Protein AF-A0A2X2BN43-F1 (afdb_monomer_lite)

Structure (mmCIF, N/CA/C/O backbone):
data_AF-A0A2X2BN43-F1
#
_entry.id   AF-A0A2X2BN43-F1
#
loop_
_atom_site.group_PDB
_atom_site.id
_atom_site.type_symbol
_atom_site.label_atom_id
_atom_site.label_alt_id
_atom_site.label_comp_id
_atom_site.label_asym_id
_atom_site.label_entity_id
_atom_site.label_seq_id
_atom_site.pdbx_PDB_ins_code
_atom_site.Cartn_x
_atom_site.Cartn_y
_atom_site.Cartn_z
_atom_site.occupancy
_atom_site.B_iso_or_equiv
_atom_site.auth_seq_id
_atom_site.auth_comp_id
_atom_site.auth_asym_id
_atom_site.auth_atom_id
_atom_site.pdbx_PDB_model_num
ATOM 1 N N . MET A 1 1 ? 5.300 9.651 -0.712 1.00 74.06 1 MET A N 1
ATOM 2 C CA . MET A 1 1 ? 4.974 9.680 0.736 1.00 74.06 1 MET A CA 1
ATOM 3 C C . MET A 1 1 ? 3.682 10.470 1.025 1.00 74.06 1 MET A C 1
ATOM 5 O O . MET A 1 1 ? 3.646 11.265 1.950 1.00 74.06 1 MET A O 1
ATOM 9 N N . ASP A 1 2 ? 2.609 10.289 0.247 1.00 88.50 2 ASP A N 1
ATOM 10 C CA . ASP A 1 2 ? 1.347 11.030 0.458 1.00 88.50 2 ASP A CA 1
ATOM 11 C C . ASP A 1 2 ? 0.417 10.300 1.443 1.00 88.50 2 ASP A C 1
ATOM 13 O O . ASP A 1 2 ? 0.049 10.846 2.482 1.00 88.50 2 ASP A O 1
ATOM 17 N N . VAL A 1 3 ? 0.143 9.020 1.173 1.00 89.56 3 VAL A N 1
ATOM 18 C CA . VAL A 1 3 ? -0.730 8.171 2.002 1.00 89.56 3 VAL A CA 1
ATOM 19 C C . VAL A 1 3 ? -0.243 8.083 3.451 1.00 89.56 3 VAL A C 1
ATOM 21 O O . VAL A 1 3 ? -1.045 8.248 4.360 1.00 89.56 3 VAL A O 1
ATOM 24 N N . ALA A 1 4 ? 1.064 7.921 3.681 1.00 91.25 4 ALA A N 1
ATOM 25 C CA . ALA A 1 4 ? 1.635 7.865 5.031 1.00 91.25 4 ALA A CA 1
ATOM 26 C C . ALA A 1 4 ? 1.412 9.161 5.832 1.00 91.25 4 ALA A C 1
ATOM 28 O O . ALA A 1 4 ? 1.095 9.105 7.015 1.00 91.25 4 ALA A O 1
ATOM 29 N N . ARG A 1 5 ? 1.502 10.338 5.193 1.00 93.62 5 ARG A N 1
ATOM 30 C CA . ARG A 1 5 ? 1.230 11.619 5.871 1.00 93.62 5 ARG A CA 1
ATOM 31 C C . ARG A 1 5 ? -0.246 11.764 6.219 1.00 93.62 5 ARG A C 1
ATOM 33 O O . ARG A 1 5 ? -0.568 12.196 7.318 1.00 93.62 5 ARG A O 1
ATOM 40 N N . LYS A 1 6 ? -1.137 11.373 5.303 1.00 94.06 6 LYS A N 1
ATOM 41 C CA . LYS A 1 6 ? -2.586 11.361 5.555 1.00 94.06 6 LYS A CA 1
ATOM 42 C C . LYS A 1 6 ? -2.939 10.399 6.691 1.00 94.06 6 LYS A C 1
ATOM 44 O O . LYS A 1 6 ? -3.702 10.766 7.576 1.00 94.06 6 LYS A O 1
ATOM 49 N N . LEU A 1 7 ? -2.336 9.211 6.700 1.00 93.44 7 LEU A N 1
ATOM 50 C CA . LEU A 1 7 ? -2.513 8.214 7.754 1.00 93.44 7 LEU A CA 1
ATOM 51 C C . LEU A 1 7 ? -2.034 8.735 9.113 1.00 93.44 7 LEU A C 1
ATOM 53 O O . LEU A 1 7 ? -2.749 8.583 10.096 1.00 93.44 7 LEU A O 1
ATOM 57 N N . LEU A 1 8 ? -0.875 9.399 9.155 1.00 93.69 8 LEU A N 1
ATOM 58 C CA . LEU A 1 8 ? -0.346 10.004 10.377 1.00 93.69 8 LEU A CA 1
ATOM 59 C C . LEU A 1 8 ? -1.308 11.034 10.974 1.00 93.69 8 LEU A C 1
ATOM 61 O O . LEU A 1 8 ? -1.540 11.031 12.180 1.00 93.69 8 LEU A O 1
ATOM 65 N N . ILE A 1 9 ? -1.867 11.908 10.131 1.00 94.75 9 ILE A N 1
ATOM 66 C CA . ILE A 1 9 ? -2.846 12.909 10.567 1.00 94.75 9 ILE A CA 1
ATOM 67 C C . ILE A 1 9 ? -4.052 12.201 11.192 1.00 94.75 9 ILE A C 1
ATOM 69 O O . ILE A 1 9 ? -4.405 12.499 12.325 1.00 94.75 9 ILE A O 1
ATOM 73 N N . LEU A 1 10 ? -4.623 11.205 10.508 1.00 94.25 10 LEU A N 1
ATOM 74 C CA . LEU A 1 10 ? -5.768 10.447 11.026 1.00 94.25 10 LEU A CA 1
ATOM 75 C C . LEU A 1 10 ? -5.453 9.703 12.331 1.00 94.25 10 LEU A C 1
ATOM 77 O O . LEU A 1 10 ? -6.288 9.672 13.229 1.00 94.25 10 LEU A O 1
ATOM 81 N N . ALA A 1 11 ? -4.258 9.125 12.461 1.00 93.88 11 ALA A N 1
ATOM 82 C CA . ALA A 1 11 ? -3.847 8.434 13.679 1.00 93.88 11 ALA A CA 1
ATOM 83 C C . ALA A 1 11 ? -3.729 9.395 14.871 1.00 93.88 11 ALA A C 1
ATOM 85 O O . ALA A 1 11 ? -4.176 9.066 15.969 1.00 93.88 11 ALA A O 1
ATOM 86 N N . ARG A 1 12 ? -3.198 10.602 14.646 1.00 94.56 12 ARG A N 1
ATOM 87 C CA . ARG A 1 12 ? -3.125 11.651 15.673 1.00 94.56 12 ARG A CA 1
ATOM 88 C C . ARG A 1 12 ? -4.507 12.157 16.078 1.00 94.56 12 ARG A C 1
ATOM 90 O O . ARG A 1 12 ? -4.764 12.285 17.270 1.00 94.56 12 ARG A O 1
ATOM 97 N N . GLU A 1 13 ? -5.415 12.345 15.121 1.00 94.62 13 GLU A N 1
ATOM 98 C CA . GLU A 1 13 ? -6.819 12.692 15.404 1.00 94.62 13 GLU A CA 1
ATOM 99 C C . GLU A 1 13 ? -7.553 11.578 16.176 1.00 94.62 13 GLU A C 1
ATOM 101 O O . GLU A 1 13 ? -8.426 11.857 16.993 1.00 94.62 13 GLU A O 1
ATOM 106 N N . ALA A 1 14 ? -7.165 10.313 15.982 1.00 92.38 14 ALA A N 1
ATOM 107 C CA . ALA A 1 14 ? -7.662 9.173 16.755 1.00 92.38 14 ALA A CA 1
ATOM 108 C C . ALA A 1 14 ? -7.014 9.029 18.153 1.00 92.38 14 ALA A C 1
ATOM 110 O O . ALA A 1 14 ? -7.326 8.083 18.876 1.00 92.38 14 ALA A O 1
ATOM 111 N N . GLY A 1 15 ? -6.127 9.951 18.548 1.00 92.69 15 GLY A N 1
ATOM 112 C CA . GLY A 1 15 ? -5.488 9.985 19.867 1.00 92.69 15 GLY A CA 1
ATOM 113 C C . GLY A 1 15 ? -4.148 9.248 19.966 1.00 92.69 15 GLY A C 1
ATOM 114 O O . GLY A 1 15 ? -3.608 9.126 21.066 1.00 92.69 15 GLY A O 1
ATOM 115 N N . TYR A 1 16 ? -3.582 8.775 18.852 1.00 93.81 16 TYR A N 1
ATOM 116 C CA . TYR A 1 16 ? -2.277 8.111 18.845 1.00 93.81 16 TYR A CA 1
ATOM 117 C C . TYR A 1 16 ? -1.127 9.113 18.680 1.00 93.81 16 TYR A C 1
ATOM 119 O O . TYR A 1 16 ? -1.105 9.925 17.756 1.00 93.81 16 TYR A O 1
ATOM 127 N N . GLN A 1 17 ? -0.120 9.020 19.548 1.00 92.44 17 GLN A N 1
ATOM 128 C CA . GLN A 1 17 ? 1.114 9.803 19.444 1.00 92.44 17 GLN A CA 1
ATOM 129 C C . GLN A 1 17 ? 2.158 9.022 18.643 1.00 92.44 17 GLN A C 1
ATOM 131 O O . GLN A 1 17 ? 2.950 8.275 19.205 1.00 92.44 17 GLN A O 1
ATOM 136 N N . LEU A 1 18 ? 2.109 9.172 17.321 1.00 92.81 18 LEU A N 1
ATOM 137 C CA . LEU A 1 18 ? 3.027 8.528 16.379 1.00 92.81 18 LEU A CA 1
ATOM 138 C C . LEU A 1 18 ? 3.798 9.578 15.581 1.00 92.81 18 LEU A C 1
ATOM 140 O O . LEU A 1 18 ? 3.336 10.713 15.422 1.00 92.81 18 LEU A O 1
ATOM 144 N N . GLU A 1 19 ? 4.932 9.172 15.028 1.00 92.62 19 GLU A N 1
ATOM 145 C CA . GLU A 1 19 ? 5.722 9.887 14.031 1.00 92.62 19 GLU A CA 1
ATOM 146 C C . GLU A 1 19 ? 5.715 9.154 12.682 1.00 92.62 19 GLU A C 1
ATOM 148 O O . GLU A 1 19 ? 5.321 7.994 12.571 1.00 92.62 19 GLU A O 1
ATOM 153 N N . LEU A 1 20 ? 6.170 9.824 11.615 1.00 89.81 20 LEU A N 1
ATOM 154 C CA . LEU A 1 20 ? 6.273 9.197 10.285 1.00 89.81 20 LEU A CA 1
ATOM 155 C C . LEU A 1 20 ? 7.178 7.958 10.279 1.00 89.81 20 LEU A C 1
ATOM 157 O O . LEU A 1 20 ? 6.932 7.048 9.493 1.00 89.81 20 LEU A O 1
ATOM 161 N N . SER A 1 21 ? 8.208 7.931 11.128 1.00 91.88 21 SER A N 1
ATOM 162 C CA . SER A 1 21 ? 9.105 6.782 11.297 1.00 91.88 21 SER A CA 1
ATOM 163 C C . SER A 1 21 ? 8.418 5.560 11.902 1.00 91.88 21 SER A C 1
ATOM 165 O O . SER A 1 21 ? 8.923 4.455 11.740 1.00 91.88 21 SER A O 1
ATOM 167 N N . ASP A 1 22 ? 7.281 5.752 12.573 1.00 92.31 22 ASP A N 1
ATOM 168 C CA . ASP A 1 22 ? 6.520 4.675 13.212 1.00 92.31 22 ASP A CA 1
ATOM 169 C C . ASP A 1 22 ? 5.499 4.045 12.252 1.00 92.31 22 ASP A C 1
ATOM 171 O O . ASP A 1 22 ? 4.823 3.075 12.601 1.00 92.31 22 ASP A O 1
ATOM 175 N N . ILE A 1 23 ? 5.362 4.599 11.042 1.00 92.75 23 ILE A N 1
ATOM 176 C CA . ILE A 1 23 ? 4.478 4.076 10.005 1.00 92.75 23 ILE A CA 1
ATOM 177 C C . ILE A 1 23 ? 5.271 3.132 9.109 1.00 92.75 23 ILE A C 1
ATOM 179 O O . ILE A 1 23 ? 6.187 3.552 8.402 1.00 92.75 23 ILE A O 1
ATOM 183 N N . ASP A 1 24 ? 4.854 1.871 9.077 1.00 94.50 24 ASP A N 1
ATOM 184 C CA . ASP A 1 24 ? 5.398 0.889 8.146 1.00 94.50 24 ASP A CA 1
ATOM 185 C C . ASP A 1 24 ? 4.828 1.138 6.744 1.00 94.50 24 ASP A C 1
ATOM 187 O O . ASP A 1 24 ? 3.624 1.009 6.520 1.00 94.50 24 ASP A O 1
ATOM 191 N N . VAL A 1 25 ? 5.669 1.557 5.800 1.00 93.44 25 VAL A N 1
ATOM 192 C CA . VAL A 1 25 ? 5.251 1.886 4.431 1.00 93.44 25 VAL A CA 1
ATOM 193 C C . VAL A 1 25 ? 5.868 0.886 3.473 1.00 93.44 25 VAL A C 1
ATOM 195 O O . VAL A 1 25 ? 7.047 0.986 3.142 1.00 93.44 25 VAL A O 1
ATOM 198 N N . GLU A 1 26 ? 5.044 -0.027 2.970 1.00 93.06 26 GLU A N 1
ATOM 199 C CA . GLU A 1 26 ? 5.426 -0.949 1.911 1.00 93.06 26 GLU A CA 1
ATOM 200 C C . GLU A 1 26 ? 5.570 -0.179 0.586 1.00 93.06 26 GLU A C 1
ATOM 202 O O . GLU A 1 26 ? 4.597 0.419 0.106 1.00 93.06 26 GLU A O 1
ATOM 207 N N . PRO A 1 27 ? 6.765 -0.162 -0.031 1.00 89.31 27 PRO A N 1
ATOM 208 C CA . PRO A 1 27 ? 6.951 0.454 -1.334 1.00 89.31 27 PRO A CA 1
ATOM 209 C C . PRO A 1 27 ? 6.139 -0.277 -2.408 1.00 89.31 27 PRO A C 1
ATOM 211 O O . PRO A 1 27 ? 6.117 -1.502 -2.468 1.00 89.31 27 PRO A O 1
ATOM 214 N N . VAL A 1 28 ? 5.504 0.485 -3.301 1.00 88.31 28 VAL A N 1
ATOM 215 C CA . VAL A 1 28 ? 4.776 -0.085 -4.452 1.00 88.31 28 VAL A CA 1
ATOM 216 C C . VAL A 1 28 ? 5.735 -0.761 -5.435 1.00 88.31 28 VAL A C 1
ATOM 218 O O . VAL A 1 28 ? 5.388 -1.762 -6.057 1.00 88.31 28 VAL A O 1
ATOM 221 N N . LEU A 1 29 ? 6.934 -0.195 -5.574 1.00 88.94 29 LEU A N 1
ATOM 222 C CA . LEU A 1 29 ? 7.984 -0.709 -6.442 1.00 88.94 29 LEU A CA 1
ATOM 223 C C . LEU A 1 29 ? 8.864 -1.690 -5.655 1.00 88.94 29 LEU A C 1
ATOM 225 O O . LEU A 1 29 ? 9.161 -1.422 -4.488 1.00 88.94 29 LEU A O 1
ATOM 229 N N . PRO A 1 30 ? 9.299 -2.801 -6.271 1.00 86.75 30 PRO A N 1
ATOM 230 C CA . PRO A 1 30 ? 10.194 -3.746 -5.620 1.00 86.75 30 PRO A CA 1
ATOM 231 C C . PRO A 1 30 ? 11.530 -3.078 -5.275 1.00 86.75 30 PRO A C 1
ATOM 233 O O . PRO A 1 30 ? 11.973 -2.148 -5.946 1.00 86.75 30 PRO A O 1
ATOM 236 N N . SER A 1 31 ? 12.206 -3.577 -4.241 1.00 86.06 31 SER A N 1
ATOM 237 C CA . SER A 1 31 ? 13.498 -3.038 -3.786 1.00 86.06 31 SER A CA 1
ATOM 238 C C . SER A 1 31 ? 14.620 -3.158 -4.823 1.00 86.06 31 SER A C 1
ATOM 240 O O . SER A 1 31 ? 15.619 -2.452 -4.724 1.00 86.06 31 SER A O 1
ATOM 242 N N . SER A 1 32 ? 14.459 -4.037 -5.814 1.00 87.06 32 SER A N 1
ATOM 243 C CA . SER A 1 32 ? 15.355 -4.203 -6.961 1.00 87.06 32 SER A CA 1
ATOM 244 C C . SER A 1 32 ? 15.208 -3.106 -8.020 1.00 87.06 32 SER A C 1
ATOM 246 O O . SER A 1 32 ? 16.054 -3.011 -8.907 1.00 87.06 32 SER A O 1
ATOM 248 N N . PHE A 1 33 ? 14.151 -2.290 -7.957 1.00 89.88 33 PHE A N 1
ATOM 249 C CA . PHE A 1 33 ? 13.893 -1.253 -8.947 1.00 89.88 33 PHE A CA 1
ATOM 250 C C . PHE A 1 33 ? 14.712 0.010 -8.679 1.00 89.88 33 PHE A C 1
ATOM 252 O O . PHE A 1 33 ? 14.615 0.626 -7.616 1.00 89.88 33 PHE A O 1
ATOM 259 N N . ASP A 1 34 ? 15.464 0.452 -9.684 1.00 88.44 34 ASP A N 1
ATOM 260 C CA . ASP A 1 34 ? 16.191 1.715 -9.618 1.00 88.44 34 ASP A CA 1
ATOM 261 C C . ASP A 1 34 ? 15.258 2.914 -9.859 1.00 88.44 34 ASP A C 1
ATOM 263 O O . ASP A 1 34 ? 14.912 3.265 -10.994 1.00 88.44 34 ASP A O 1
ATOM 267 N N . SER A 1 35 ? 14.884 3.581 -8.767 1.00 86.38 35 SER A N 1
ATOM 268 C CA . SER A 1 35 ? 14.066 4.795 -8.780 1.00 86.38 35 SER A CA 1
ATOM 269 C C . SER A 1 35 ? 14.877 6.099 -8.828 1.00 86.38 35 SER A C 1
ATOM 271 O O . SER A 1 35 ? 14.316 7.160 -8.560 1.00 86.38 35 SER A O 1
ATOM 273 N N . THR A 1 36 ? 16.187 6.050 -9.087 1.00 89.56 36 THR A N 1
ATOM 274 C CA . THR A 1 36 ? 17.058 7.238 -9.092 1.00 89.56 36 THR A CA 1
ATOM 275 C C . THR A 1 36 ? 17.095 7.945 -10.454 1.00 89.56 36 THR A C 1
ATOM 277 O O . THR A 1 36 ? 16.635 7.419 -11.466 1.00 89.56 36 THR A O 1
ATOM 280 N N . GLY A 1 37 ? 17.646 9.159 -10.503 1.00 91.00 37 GLY A N 1
ATOM 281 C CA . GLY A 1 37 ? 17.762 9.938 -11.739 1.00 91.00 37 GLY A CA 1
ATOM 282 C C . GLY A 1 37 ? 16.569 10.858 -12.004 1.00 91.00 37 GLY A C 1
ATOM 283 O O . GLY A 1 37 ? 15.865 11.269 -11.081 1.00 91.00 37 GLY A O 1
ATOM 284 N N . ASP A 1 38 ? 16.394 11.239 -13.266 1.00 93.75 38 ASP A N 1
ATOM 285 C CA . ASP A 1 38 ? 15.346 12.150 -13.715 1.00 93.75 38 ASP A CA 1
ATOM 286 C C . ASP A 1 38 ? 14.044 11.413 -14.088 1.00 93.75 38 ASP A C 1
ATOM 288 O O . ASP A 1 38 ? 13.978 10.182 -14.156 1.00 93.75 38 ASP A O 1
ATOM 292 N N . VAL A 1 39 ? 12.984 12.188 -14.324 1.00 93.00 39 VAL A N 1
ATOM 293 C CA . VAL A 1 39 ? 11.634 11.663 -14.576 1.00 93.00 39 VAL A CA 1
ATOM 294 C C . VAL A 1 39 ? 11.579 10.800 -15.837 1.00 93.00 39 VAL A C 1
ATOM 296 O O . VAL A 1 39 ? 10.905 9.772 -15.827 1.00 93.00 39 VAL A O 1
ATOM 299 N N . GLU A 1 40 ? 12.277 11.178 -16.909 1.00 94.69 40 GLU A N 1
ATOM 300 C CA . GLU A 1 40 ? 12.237 10.437 -18.172 1.00 94.69 40 GLU A CA 1
ATOM 301 C C . GLU A 1 40 ? 12.893 9.066 -18.008 1.00 94.69 40 GLU A C 1
ATOM 303 O O . GLU A 1 40 ? 12.303 8.036 -18.343 1.00 94.69 40 GLU A O 1
ATOM 308 N N . SER A 1 41 ? 14.074 9.039 -17.391 1.00 93.12 41 SER A N 1
ATOM 309 C CA . SER A 1 41 ? 14.786 7.800 -17.082 1.00 93.12 41 SER A CA 1
ATOM 310 C C . SER A 1 41 ? 13.970 6.869 -16.178 1.00 93.12 41 SER A C 1
ATOM 312 O O . SER A 1 41 ? 13.942 5.660 -16.408 1.00 93.12 41 SER A O 1
ATOM 314 N N . PHE A 1 42 ? 13.272 7.417 -15.179 1.00 93.00 42 PHE A N 1
ATOM 315 C CA . PHE A 1 42 ? 12.368 6.652 -14.319 1.00 93.00 42 PHE A CA 1
ATOM 316 C C . PHE A 1 42 ? 11.215 6.021 -15.115 1.00 93.00 42 PHE A C 1
ATOM 318 O O . PHE A 1 42 ? 10.982 4.816 -15.008 1.00 93.00 42 PHE A O 1
ATOM 325 N N . LEU A 1 43 ? 10.522 6.811 -15.944 1.00 92.44 43 LEU A N 1
ATOM 326 C CA . LEU A 1 43 ? 9.394 6.333 -16.752 1.00 92.44 43 LEU A CA 1
ATOM 327 C C . LEU A 1 43 ? 9.822 5.266 -17.767 1.00 92.44 43 LEU A C 1
ATOM 329 O O . LEU A 1 43 ? 9.102 4.292 -17.958 1.00 92.44 43 LEU A O 1
ATOM 333 N N . ASN A 1 44 ? 11.013 5.400 -18.354 1.00 93.31 44 ASN A N 1
ATOM 334 C CA . ASN A 1 44 ? 11.562 4.413 -19.284 1.00 93.31 44 ASN A CA 1
ATOM 335 C C . ASN A 1 44 ? 11.895 3.068 -18.615 1.00 93.31 44 ASN A C 1
ATOM 337 O O . ASN A 1 44 ? 11.937 2.043 -19.295 1.00 93.31 44 ASN A O 1
ATOM 341 N N . ARG A 1 45 ? 12.131 3.047 -17.295 1.00 92.31 45 ARG A N 1
ATOM 342 C CA . ARG A 1 45 ? 12.392 1.811 -16.542 1.00 92.31 45 ARG A CA 1
ATOM 343 C C . ARG A 1 45 ? 11.135 1.157 -15.988 1.00 92.31 45 ARG A C 1
ATOM 345 O O . ARG A 1 45 ? 11.165 -0.052 -15.795 1.00 92.31 45 ARG A O 1
ATOM 352 N N . LEU A 1 46 ? 10.045 1.897 -15.762 1.00 91.25 46 LEU A N 1
ATOM 353 C CA . LEU A 1 46 ? 8.793 1.342 -15.219 1.00 91.25 46 LEU A CA 1
ATOM 354 C C . LEU A 1 46 ? 8.324 0.039 -15.898 1.00 91.25 46 LEU A C 1
ATOM 356 O O . LEU A 1 46 ? 7.978 -0.883 -15.161 1.00 91.25 46 LEU A O 1
ATOM 360 N N . PRO A 1 47 ? 8.416 -0.126 -17.236 1.00 92.62 47 PRO A N 1
ATOM 361 C CA . PRO A 1 47 ? 8.022 -1.376 -17.888 1.00 92.62 47 PRO A CA 1
ATOM 362 C C . PRO A 1 47 ? 8.743 -2.635 -17.384 1.00 92.62 47 PRO A C 1
ATOM 364 O O . PRO A 1 47 ? 8.256 -3.746 -17.564 1.00 92.62 47 PRO A O 1
ATOM 367 N N . GLN A 1 48 ? 9.902 -2.488 -16.735 1.00 90.81 48 GLN A N 1
ATOM 368 C CA . GLN A 1 48 ? 10.661 -3.606 -16.168 1.00 90.81 48 GLN A CA 1
ATOM 369 C C . GLN A 1 48 ? 9.949 -4.273 -14.986 1.00 90.81 48 GLN A C 1
ATOM 371 O O . GLN A 1 48 ? 10.220 -5.436 -14.703 1.00 90.81 48 GLN A O 1
ATOM 376 N N . VAL A 1 49 ? 9.056 -3.555 -14.296 1.00 89.94 49 VAL A N 1
ATOM 377 C CA . VAL A 1 49 ? 8.307 -4.074 -13.138 1.00 89.94 49 VAL A CA 1
ATOM 378 C C . VAL A 1 49 ? 6.836 -4.341 -13.446 1.00 89.94 49 VAL A C 1
ATOM 380 O O . VAL A 1 49 ? 6.142 -4.913 -12.604 1.00 89.94 49 VAL A O 1
ATOM 383 N N . ASP A 1 50 ? 6.370 -3.988 -14.649 1.00 91.00 50 ASP A N 1
ATOM 384 C CA . ASP A 1 50 ? 4.989 -4.223 -15.081 1.00 91.00 50 ASP A CA 1
ATOM 385 C C . ASP A 1 50 ? 4.646 -5.715 -15.021 1.00 91.00 50 ASP A C 1
ATOM 387 O O . ASP A 1 50 ? 3.620 -6.080 -14.465 1.00 91.00 50 ASP A O 1
ATOM 391 N N . VAL A 1 51 ? 5.551 -6.596 -15.465 1.00 89.62 51 VAL A N 1
ATOM 392 C CA . VAL A 1 51 ? 5.321 -8.054 -15.473 1.00 89.62 51 VAL A CA 1
ATOM 393 C C . VAL A 1 51 ? 5.052 -8.612 -14.069 1.00 89.62 51 VAL A C 1
ATOM 395 O O . VAL A 1 51 ? 4.139 -9.417 -13.882 1.00 89.62 51 VAL A O 1
ATOM 398 N N . GLU A 1 52 ? 5.826 -8.194 -13.063 1.00 88.50 52 GLU A N 1
ATOM 399 C CA . GLU A 1 52 ? 5.614 -8.640 -11.678 1.00 88.50 52 GLU A CA 1
ATOM 400 C C . GLU A 1 52 ? 4.320 -8.07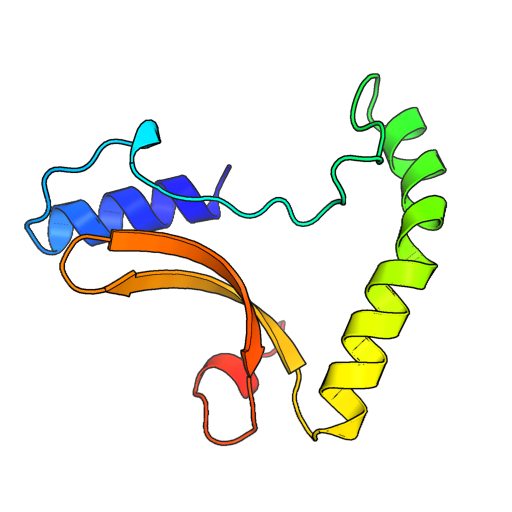0 -11.094 1.00 88.50 52 GLU A C 1
ATOM 402 O O . GLU A 1 52 ? 3.617 -8.745 -10.336 1.00 88.50 52 GLU A O 1
ATOM 407 N N . PHE A 1 53 ? 4.000 -6.820 -11.427 1.00 91.75 53 PHE A N 1
ATOM 408 C CA . PHE A 1 53 ? 2.798 -6.170 -10.928 1.00 91.75 53 PHE A CA 1
ATOM 409 C C . PHE A 1 53 ? 1.532 -6.747 -11.571 1.00 91.75 53 PHE A C 1
ATOM 411 O O . PHE A 1 53 ? 0.560 -7.023 -10.867 1.00 91.75 53 PHE A O 1
ATOM 418 N N . ASP A 1 54 ? 1.565 -7.014 -12.874 1.00 92.88 54 ASP A N 1
ATOM 419 C CA . ASP A 1 54 ? 0.491 -7.662 -13.621 1.00 92.88 54 ASP A CA 1
ATOM 420 C C . ASP A 1 54 ? 0.228 -9.068 -13.086 1.00 92.88 54 ASP A C 1
ATOM 422 O O . ASP A 1 54 ? -0.925 -9.416 -12.835 1.00 92.88 54 ASP A O 1
ATOM 426 N N . ALA A 1 55 ? 1.274 -9.841 -12.775 1.00 92.88 55 ALA A N 1
ATOM 427 C CA . ALA A 1 55 ? 1.115 -11.145 -12.134 1.00 92.88 55 ALA A CA 1
ATOM 428 C C . ALA A 1 55 ? 0.366 -11.050 -10.787 1.00 92.88 55 ALA A C 1
ATOM 430 O O . ALA A 1 55 ? -0.537 -11.849 -10.524 1.00 92.88 55 ALA A O 1
ATOM 431 N N . LYS A 1 56 ? 0.674 -10.042 -9.954 1.00 92.06 56 LYS A N 1
ATOM 432 C CA . LYS A 1 56 ? -0.057 -9.788 -8.694 1.00 92.06 56 LYS A CA 1
ATOM 433 C C . LYS A 1 56 ? -1.519 -9.410 -8.948 1.00 92.06 56 LYS A C 1
ATOM 435 O O . LYS A 1 56 ? -2.409 -9.814 -8.194 1.00 92.06 56 LYS A O 1
ATOM 440 N N . VAL A 1 57 ? -1.785 -8.618 -9.988 1.00 93.44 57 VAL A N 1
ATOM 441 C CA . VAL A 1 57 ? -3.148 -8.228 -10.374 1.00 93.44 57 VAL A CA 1
ATOM 442 C C . VAL A 1 57 ? -3.936 -9.446 -10.849 1.00 93.44 57 VAL A C 1
ATOM 444 O O . VAL A 1 57 ? -5.060 -9.656 -10.390 1.00 93.44 57 VAL A O 1
ATOM 447 N N . GLU A 1 58 ? -3.355 -10.272 -11.715 1.00 95.56 58 GLU A N 1
ATOM 448 C CA . GLU A 1 58 ? -3.972 -11.501 -12.209 1.00 95.56 58 GLU A CA 1
ATOM 449 C C . GLU A 1 58 ? -4.265 -12.491 -11.076 1.00 95.56 58 GLU A C 1
ATOM 451 O O . GLU A 1 58 ? -5.342 -13.088 -11.036 1.00 95.56 58 GLU A O 1
ATOM 456 N N . GLU A 1 59 ? -3.345 -12.657 -10.122 1.00 95.44 59 GLU A N 1
ATOM 457 C CA . GLU A 1 59 ? -3.554 -13.507 -8.946 1.00 95.44 59 GLU A CA 1
ATOM 458 C C . GLU A 1 59 ? -4.741 -13.029 -8.097 1.00 95.44 59 GLU A C 1
ATOM 460 O O . GLU A 1 59 ? -5.606 -13.826 -7.711 1.00 95.44 59 GLU A O 1
ATOM 465 N N . ALA A 1 60 ? -4.841 -11.718 -7.860 1.00 94.06 60 ALA A N 1
ATOM 466 C CA . ALA A 1 60 ? -5.984 -11.143 -7.163 1.00 94.06 60 ALA A CA 1
ATOM 467 C C . ALA A 1 60 ? -7.289 -11.386 -7.939 1.00 94.06 60 ALA A C 1
ATOM 469 O O . ALA A 1 60 ? -8.282 -11.825 -7.354 1.00 94.06 60 ALA A O 1
ATOM 470 N N . GLN A 1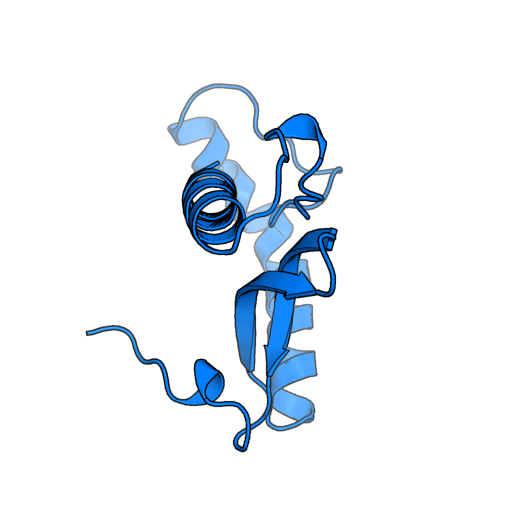 61 ? -7.281 -11.189 -9.260 1.00 93.38 61 GLN A N 1
ATOM 471 C CA . GLN A 1 61 ? -8.452 -11.398 -10.113 1.00 93.38 61 GLN A CA 1
ATOM 472 C C . GLN A 1 61 ? -8.921 -12.856 -10.132 1.00 93.38 61 GLN A C 1
ATOM 474 O O . GLN A 1 61 ? -10.127 -13.097 -10.062 1.00 93.38 61 GLN A O 1
ATOM 479 N N . LYS A 1 62 ? -8.000 -13.833 -10.139 1.00 95.56 62 LYS A N 1
ATOM 480 C CA . LYS A 1 62 ? -8.329 -15.269 -10.010 1.00 95.56 62 LYS A CA 1
ATOM 481 C C . LYS A 1 62 ? -9.122 -15.570 -8.736 1.00 95.56 62 LYS A C 1
ATOM 483 O O . LYS A 1 62 ? -9.941 -16.483 -8.724 1.00 95.56 62 LYS A O 1
ATOM 488 N N . SER A 1 63 ? -8.917 -14.772 -7.690 1.00 94.00 63 SER A N 1
ATOM 489 C CA . SER A 1 63 ? -9.633 -14.864 -6.414 1.00 94.00 63 SER A CA 1
ATOM 490 C C . SER A 1 63 ? -10.838 -13.917 -6.309 1.00 94.00 63 SER A C 1
ATOM 492 O O . SER A 1 63 ? -11.336 -13.701 -5.206 1.00 94.00 63 SER A O 1
ATOM 494 N N . ALA A 1 64 ? -11.296 -13.322 -7.419 1.00 94.44 64 ALA A N 1
ATOM 495 C CA . ALA A 1 64 ? -12.330 -12.281 -7.450 1.00 94.44 64 ALA A CA 1
ATOM 496 C C . ALA A 1 64 ? -12.013 -11.065 -6.550 1.00 94.44 64 ALA A C 1
ATOM 498 O O . ALA A 1 64 ? -12.908 -10.443 -5.972 1.00 94.44 64 ALA A O 1
ATOM 499 N N . LYS A 1 65 ? -10.725 -10.723 -6.435 1.00 96.06 65 LYS A N 1
ATOM 500 C CA . LYS A 1 65 ? -10.202 -9.596 -5.656 1.00 96.06 65 LYS A CA 1
ATOM 501 C C . LYS A 1 65 ? -9.588 -8.530 -6.554 1.00 96.06 65 LYS A C 1
ATOM 503 O O . LYS A 1 65 ? -9.272 -8.763 -7.719 1.00 96.06 65 LYS A O 1
ATOM 508 N N . VAL A 1 66 ? -9.385 -7.348 -5.985 1.00 94.25 66 VAL A N 1
ATOM 509 C CA . VAL A 1 66 ? -8.680 -6.230 -6.621 1.00 94.25 66 VAL A CA 1
ATOM 510 C C . VAL A 1 66 ? -7.596 -5.698 -5.698 1.00 94.25 66 VAL A C 1
ATOM 512 O O . VAL A 1 66 ? -7.768 -5.680 -4.481 1.00 94.25 66 VAL A O 1
ATOM 515 N N . LEU A 1 67 ? -6.485 -5.236 -6.271 1.00 94.75 67 LEU A N 1
ATOM 516 C CA . LEU A 1 67 ? -5.418 -4.613 -5.493 1.00 94.75 67 LEU A CA 1
ATOM 517 C C . LEU A 1 67 ? -5.776 -3.168 -5.128 1.00 94.75 67 LEU A C 1
ATOM 519 O O . LEU A 1 67 ? -6.291 -2.399 -5.950 1.00 94.75 67 LEU A O 1
ATOM 523 N N . ARG A 1 68 ? -5.501 -2.791 -3.881 1.00 94.00 68 ARG A N 1
ATOM 524 C CA . ARG A 1 68 ? -5.672 -1.440 -3.341 1.00 94.00 68 ARG A CA 1
ATOM 525 C C . ARG A 1 68 ? -4.459 -1.064 -2.511 1.00 94.00 68 ARG A C 1
ATOM 527 O O . ARG A 1 68 ? -3.987 -1.868 -1.719 1.00 94.00 68 ARG A O 1
ATOM 534 N N . TYR A 1 69 ? -3.987 0.167 -2.670 1.00 93.62 69 TYR A N 1
ATOM 535 C CA . TYR A 1 69 ? -2.949 0.727 -1.812 1.00 93.62 69 TYR A CA 1
ATOM 5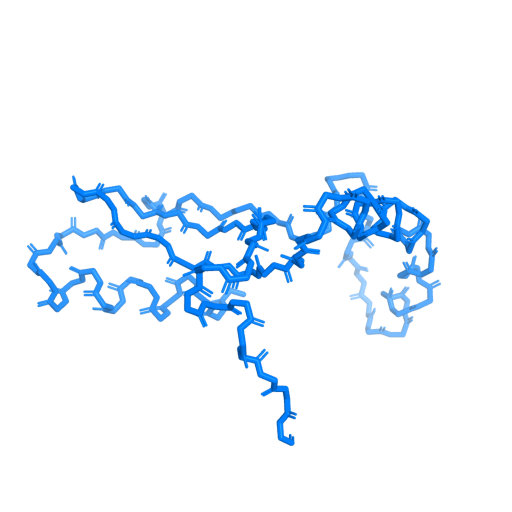36 C C . TYR A 1 69 ? -3.619 1.458 -0.649 1.00 93.62 69 TYR A C 1
ATOM 538 O O . TYR A 1 69 ? -4.271 2.484 -0.856 1.00 93.62 69 TYR A O 1
ATOM 546 N N . VAL A 1 70 ? -3.538 0.879 0.546 1.00 93.62 70 VAL A N 1
ATOM 547 C CA . VAL A 1 70 ? -4.372 1.244 1.698 1.00 93.62 70 VAL A CA 1
ATOM 548 C C . VAL A 1 70 ? -3.520 1.667 2.883 1.00 93.62 70 VAL A C 1
ATOM 550 O O . VAL A 1 70 ? -2.438 1.128 3.092 1.00 93.62 70 VAL A O 1
ATOM 553 N N . GLY A 1 71 ? -4.023 2.626 3.661 1.00 93.81 71 GLY A N 1
ATOM 554 C CA . GLY A 1 71 ? -3.509 2.947 4.990 1.00 93.81 71 GLY A CA 1
ATOM 555 C C . GLY A 1 71 ? -4.366 2.272 6.058 1.00 93.81 71 GLY A C 1
ATOM 556 O O . GLY A 1 71 ? -5.592 2.324 5.983 1.00 93.81 71 GLY A O 1
ATOM 557 N N . ILE A 1 72 ? -3.727 1.637 7.033 1.00 93.56 72 ILE A N 1
ATOM 558 C CA . ILE A 1 72 ? -4.352 0.840 8.090 1.00 93.56 72 ILE A CA 1
ATOM 559 C C . ILE A 1 72 ? -3.891 1.394 9.429 1.00 93.56 72 ILE A C 1
ATOM 561 O O . ILE A 1 72 ? -2.697 1.614 9.623 1.00 93.56 72 ILE A O 1
ATOM 565 N N . ILE A 1 73 ? -4.833 1.571 10.351 1.00 93.38 73 ILE A N 1
ATOM 566 C CA . ILE A 1 73 ? -4.571 1.875 11.757 1.00 93.38 73 ILE A CA 1
ATOM 567 C C . ILE A 1 73 ? -5.170 0.723 12.559 1.00 93.38 73 ILE A C 1
ATOM 569 O O . ILE A 1 73 ? -6.374 0.491 12.485 1.00 93.38 73 ILE A O 1
ATOM 573 N N . ASN A 1 74 ? -4.343 -0.010 13.299 1.00 91.88 74 ASN A N 1
ATOM 574 C CA . ASN A 1 74 ? -4.795 -1.095 14.164 1.00 91.88 74 ASN A CA 1
ATOM 575 C C . ASN A 1 74 ? -4.134 -0.976 15.538 1.00 91.88 74 ASN A C 1
ATOM 577 O O . ASN A 1 74 ? -2.931 -1.200 15.655 1.00 91.88 74 ASN A O 1
ATOM 581 N N . GLU A 1 75 ? -4.909 -0.588 16.555 1.00 87.75 75 GLU A N 1
ATOM 582 C CA . GLU A 1 75 ? -4.449 -0.460 17.949 1.00 87.75 75 GLU A CA 1
ATOM 583 C C . GLU A 1 75 ? -3.129 0.329 18.093 1.00 87.75 75 GLU A C 1
ATOM 585 O O . GLU A 1 75 ? -2.219 -0.056 18.822 1.00 87.75 75 GLU A O 1
ATOM 590 N N . GLY A 1 76 ? -2.997 1.435 17.354 1.00 85.00 76 GLY A N 1
ATOM 591 C CA . GLY A 1 76 ? -1.796 2.280 17.364 1.00 85.00 76 GLY A CA 1
ATOM 592 C C . GLY A 1 76 ? -0.669 1.831 16.429 1.00 85.00 76 GLY A C 1
ATOM 593 O O . GLY A 1 76 ? 0.341 2.520 16.337 1.00 85.00 76 GLY A O 1
ATOM 594 N N . LYS A 1 77 ? -0.832 0.735 15.679 1.00 91.50 77 LYS A N 1
ATOM 595 C CA . LYS A 1 77 ? 0.071 0.363 14.580 1.00 91.50 77 LYS A CA 1
ATOM 596 C C . LYS A 1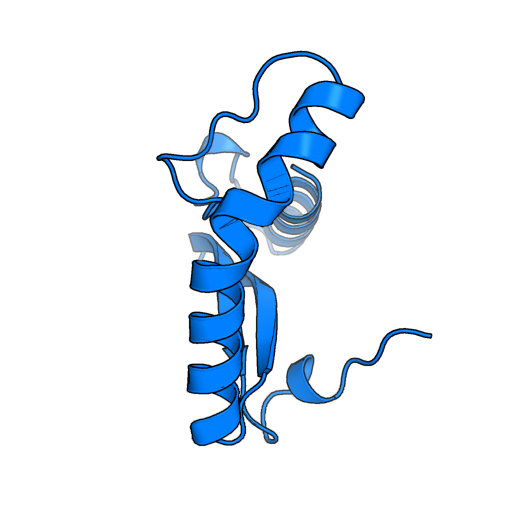 77 ? -0.447 0.914 13.261 1.00 91.50 77 LYS A C 1
ATOM 598 O O . LYS A 1 77 ? -1.563 0.594 12.852 1.00 91.50 77 LYS A O 1
ATOM 603 N N . CYS A 1 78 ? 0.378 1.712 12.592 1.00 94.44 78 CYS A N 1
ATOM 604 C CA . CYS A 1 78 ? 0.067 2.284 11.289 1.00 94.44 78 CYS A CA 1
ATOM 605 C C . CYS A 1 78 ? 0.858 1.576 10.188 1.00 94.44 78 CYS A C 1
ATOM 607 O O . CYS A 1 78 ? 2.080 1.484 10.269 1.00 94.44 78 CYS A O 1
ATOM 609 N N . GLN A 1 79 ? 0.165 1.107 9.150 1.00 95.38 79 GLN A N 1
ATOM 610 C CA . GLN A 1 79 ? 0.789 0.473 7.989 1.00 95.38 79 GLN A CA 1
ATOM 611 C C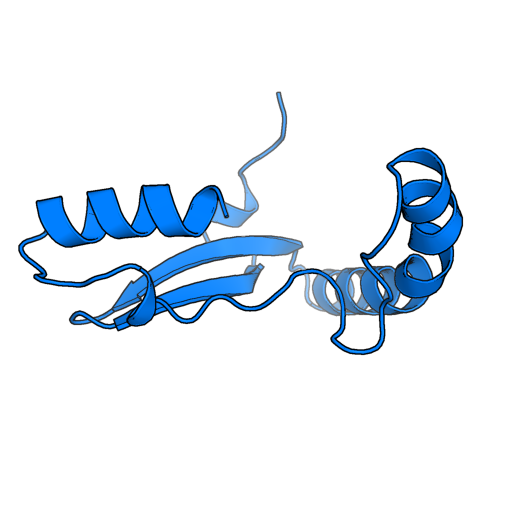 . GLN A 1 79 ? 0.178 1.000 6.692 1.00 95.38 79 GLN A C 1
ATOM 613 O O . GLN A 1 79 ? -1.034 1.183 6.599 1.00 95.38 79 GLN A O 1
ATOM 618 N N . VAL A 1 80 ? 1.002 1.205 5.672 1.00 95.12 80 VAL A N 1
ATOM 619 C CA . VAL A 1 80 ? 0.572 1.456 4.300 1.00 95.12 80 VAL A CA 1
ATOM 620 C C . VAL A 1 80 ? 1.040 0.295 3.438 1.00 95.12 80 VAL A C 1
ATOM 622 O O . VAL A 1 80 ? 2.234 0.024 3.399 1.00 95.12 80 VAL A O 1
ATOM 625 N N . LYS A 1 81 ? 0.118 -0.388 2.754 1.00 94.69 81 LYS A N 1
ATOM 626 C CA . LYS A 1 81 ? 0.462 -1.548 1.921 1.00 94.69 81 LYS A CA 1
ATOM 627 C C . LYS A 1 81 ? -0.493 -1.801 0.770 1.00 94.69 81 LYS A C 1
ATOM 629 O O . LYS A 1 81 ? -1.593 -1.247 0.719 1.00 94.69 81 LYS A O 1
ATOM 634 N N . ILE A 1 82 ? -0.075 -2.674 -0.144 1.00 94.12 82 ILE A N 1
ATOM 635 C CA . ILE A 1 82 ? -0.949 -3.229 -1.175 1.00 94.12 82 ILE A CA 1
ATOM 636 C C . ILE A 1 82 ? -1.757 -4.378 -0.561 1.00 94.12 82 ILE A C 1
ATOM 638 O O . ILE A 1 82 ? -1.208 -5.322 -0.002 1.00 94.12 82 ILE A O 1
ATOM 642 N N . MET A 1 83 ? -3.081 -4.311 -0.673 1.00 94.75 83 MET A N 1
ATOM 643 C CA . MET A 1 83 ? -3.993 -5.369 -0.246 1.00 94.75 83 MET A CA 1
ATOM 644 C C . MET A 1 83 ? -4.876 -5.831 -1.396 1.00 94.75 83 MET A C 1
ATOM 646 O O . MET A 1 83 ? -5.425 -5.013 -2.133 1.00 94.75 83 MET A O 1
ATOM 650 N N . ALA A 1 84 ? -5.055 -7.147 -1.504 1.00 95.50 84 ALA A N 1
ATOM 651 C CA . ALA A 1 84 ? -6.097 -7.744 -2.325 1.00 95.50 84 ALA A CA 1
ATOM 652 C C . ALA A 1 84 ? -7.408 -7.764 -1.529 1.00 95.50 84 ALA A C 1
ATOM 654 O O . ALA A 1 84 ? -7.535 -8.509 -0.555 1.00 95.50 84 ALA A O 1
ATOM 655 N N . VAL A 1 85 ? -8.373 -6.952 -1.946 1.00 95.31 85 VAL A N 1
ATOM 656 C CA . VAL A 1 85 ? -9.689 -6.837 -1.303 1.00 95.31 85 VAL A CA 1
ATOM 657 C C . VAL A 1 85 ? -10.752 -7.527 -2.154 1.00 95.31 85 VAL A C 1
ATOM 659 O O . VAL A 1 85 ? -10.660 -7.492 -3.381 1.00 95.31 85 VAL A O 1
ATOM 662 N N . ASP A 1 86 ? -11.730 -8.179 -1.526 1.00 95.38 86 ASP A N 1
ATOM 663 C CA . ASP A 1 86 ? -12.846 -8.856 -2.208 1.00 95.38 86 ASP A CA 1
ATOM 664 C C . ASP A 1 86 ? -14.109 -7.984 -2.267 1.00 95.38 86 ASP A C 1
ATOM 666 O O . ASP A 1 86 ? -14.148 -6.892 -1.710 1.00 95.38 86 ASP A O 1
ATOM 6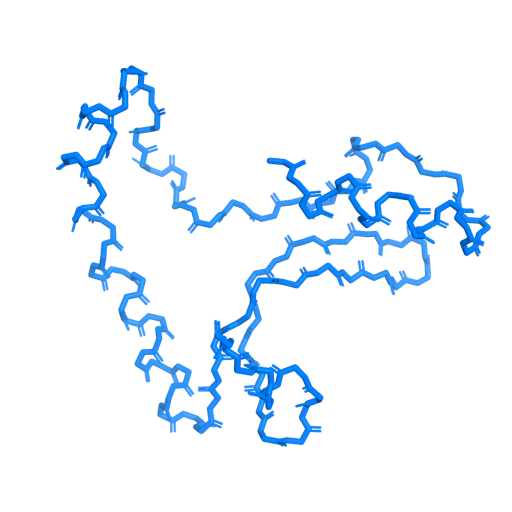70 N N . ALA A 1 87 ? -15.156 -8.459 -2.944 1.00 93.62 87 ALA A N 1
ATOM 671 C CA . ALA A 1 87 ? -16.387 -7.701 -3.176 1.00 93.62 87 ALA A CA 1
ATOM 672 C C . ALA A 1 87 ? -17.159 -7.273 -1.906 1.00 93.62 87 ALA A C 1
ATOM 674 O O . ALA A 1 87 ? -18.014 -6.381 -2.002 1.00 93.62 87 ALA A O 1
ATOM 675 N N . ASN A 1 88 ? -16.887 -7.888 -0.749 1.00 94.19 88 ASN A N 1
ATOM 676 C CA . ASN A 1 88 ? -17.481 -7.511 0.536 1.00 94.19 88 ASN A CA 1
ATOM 677 C C . ASN A 1 88 ? -16.716 -6.371 1.219 1.00 94.19 88 ASN A C 1
ATOM 679 O O . ASN A 1 88 ? -17.280 -5.696 2.080 1.00 94.19 88 ASN A O 1
ATOM 683 N N . ASP A 1 89 ? -15.466 -6.124 0.829 1.00 93.50 89 ASP A N 1
ATOM 684 C CA . ASP A 1 89 ? -14.687 -5.003 1.335 1.00 93.50 89 ASP A CA 1
ATOM 685 C C . ASP A 1 89 ? -15.180 -3.677 0.711 1.00 93.50 89 ASP A C 1
ATOM 687 O O . ASP A 1 89 ? -15.300 -3.569 -0.519 1.00 93.50 89 ASP A O 1
ATOM 691 N N . PRO A 1 90 ? -15.448 -2.626 1.512 1.00 91.62 90 PRO A N 1
ATOM 692 C CA . PRO A 1 90 ? -15.861 -1.320 0.997 1.00 91.62 90 PRO A CA 1
ATOM 693 C C . PRO A 1 90 ? -14.911 -0.738 -0.063 1.00 91.62 90 PRO A C 1
ATOM 695 O O . PRO A 1 90 ? -15.358 -0.071 -1.002 1.00 91.62 90 PRO A O 1
ATOM 698 N N . LEU A 1 91 ? -13.608 -1.013 0.042 1.00 92.62 91 LEU A N 1
ATOM 699 C CA . LEU A 1 91 ? -12.580 -0.494 -0.859 1.00 92.62 91 LEU A CA 1
ATOM 700 C C . LEU A 1 91 ? -12.601 -1.155 -2.241 1.00 92.62 91 LEU A C 1
ATOM 702 O O . LEU A 1 91 ? -12.071 -0.591 -3.206 1.00 92.62 91 LEU A O 1
ATOM 706 N N . PHE A 1 92 ? -13.259 -2.307 -2.384 1.00 91.69 92 PHE A N 1
ATOM 707 C CA . PHE A 1 92 ? -13.435 -2.969 -3.675 1.00 91.69 92 PHE A CA 1
ATOM 708 C C . PHE A 1 92 ? -14.221 -2.099 -4.657 1.00 91.69 92 PHE A C 1
ATOM 710 O O . PHE A 1 92 ? -13.858 -1.976 -5.828 1.00 91.69 92 PHE A O 1
ATOM 717 N N . LYS A 1 93 ? -15.278 -1.442 -4.167 1.00 91.00 93 LYS A N 1
ATOM 718 C CA . LYS A 1 93 ? -16.233 -0.680 -4.987 1.00 91.00 93 LYS A CA 1
ATOM 719 C C . LYS A 1 93 ? -15.758 0.730 -5.334 1.00 91.00 93 LYS A C 1
ATOM 721 O O . LYS A 1 93 ? -16.407 1.400 -6.136 1.00 91.00 93 LYS A O 1
ATOM 726 N N . VAL A 1 94 ? -14.636 1.177 -4.770 1.00 88.06 94 VAL A N 1
ATOM 727 C CA . VAL A 1 94 ? -14.037 2.475 -5.092 1.00 88.06 94 VAL A CA 1
ATOM 728 C C . VAL A 1 94 ? -13.568 2.450 -6.548 1.00 88.06 94 VAL A C 1
ATOM 730 O O . VAL A 1 94 ? -12.637 1.723 -6.899 1.00 88.06 94 VAL A O 1
ATOM 733 N N . LYS A 1 95 ? -14.234 3.231 -7.404 1.00 79.31 95 LYS A N 1
ATOM 734 C CA . LYS A 1 95 ? -13.872 3.436 -8.813 1.00 79.31 95 LYS A CA 1
ATOM 735 C C . LYS A 1 95 ? -13.301 4.841 -9.000 1.00 79.31 95 LYS A C 1
ATOM 737 O O . LYS A 1 95 ? -13.675 5.762 -8.276 1.00 79.31 95 LYS A O 1
ATOM 742 N N . LYS A 1 96 ? -12.387 4.991 -9.963 1.00 64.12 96 LYS A N 1
ATOM 743 C CA . LYS A 1 96 ? -11.926 6.308 -10.421 1.00 64.12 96 LYS A CA 1
ATOM 744 C C . LYS A 1 96 ? -13.093 7.017 -11.121 1.00 64.12 96 LYS A C 1
ATOM 746 O O . LYS A 1 96 ? -13.780 6.375 -11.916 1.00 64.12 96 LYS A O 1
ATOM 751 N N . TRP A 1 97 ? -13.308 8.282 -10.774 1.00 38.81 97 TRP A N 1
ATOM 752 C CA . TRP A 1 97 ? -14.176 9.212 -11.499 1.00 38.81 97 TRP A CA 1
ATOM 753 C C . TRP A 1 97 ? -13.354 9.909 -12.577 1.00 38.81 97 TRP A C 1
ATOM 755 O O . TRP A 1 97 ? -12.158 10.165 -12.297 1.00 38.81 97 TRP A O 1
#

InterPro domains:
  IPR001342 Homoserine dehydrogenase, catalytic [PF00742] (1-95)
  IPR011147 Bifunctional aspartokinase/homoserine dehydrogenase, homoserine dehydrogenase domain [PTHR43070] (1-95)

Radius of gyration: 15.75 Å; chains: 1; bounding box: 35×28×39 Å

Sequence (97 aa):
MDVARKLLILAREAGYQLELSDIDVEPVLPSSFDSTGDVESFLNRLPQVDVEFDAKVEEAQKSAKVLRYVGIINEGKCQVKIMAVDANDPLFKVKKW

Secondary structure (DSSP, 8-state):
-HHHHHHHHHHHHTT----GGGEEE--SS-TTS---S-HHHHHHHTHHHHHHHHHHHHHHHHTTEEEEEEEEEETTEEEEEEEEEETTSGGGG----

Organism: Proteus mirabilis (NCBI:txid584)

pLDDT: mean 91.21, std 6.89, range [38.81, 96.06]

Foldseek 3Di:
DPQLVVLVVVLVVVVADDDSVQEAEDDPADPPDDCDDDPVVNVVRVVVCVVVVVVVQVVLVVVQWGWDFDWDADPNRIYTDIDTHHPVDPVRPDDDD